Protein AF-E3SBW8-F1 (afdb_monomer_lite)

InterPro domains:
  IPR005066 Moybdenum cofactor oxidoreductase, dimerisation [PF03404] (1-40)
  IPR014756 Immunoglobulin E-set [SSF81296] (1-40)

Sequence (40 aa):
WCFWSLEVEVLDLLGAKEIAVRAWDETLNTQPEKLIWNVM

Organism: NCBI:txid80326

pLDDT: mean 95.59, std 3.15, range [80.38, 97.94]

Secondary structure (DSSP, 8-state):
---------HHHHTT-S------B-TT--B--SS------

Radius of gyration: 14.52 Å; chains: 1; bounding box: 28×31×31 Å

Foldseek 3Di:
DDDDDDDDDVVVVPPDPDDDDWDADPVGDIDDPDDDDDPD

Structure (mmCIF, N/CA/C/O backbone):
data_AF-E3SBW8-F1
#
_entry.id   AF-E3SBW8-F1
#
loop_
_atom_site.group_PDB
_atom_site.id
_atom_site.type_symbol
_atom_site.label_atom_id
_atom_site.label_alt_id
_atom_site.label_comp_id
_atom_site.label_asym_id
_atom_site.label_entity_id
_atom_site.label_seq_id
_atom_site.pdbx_PDB_ins_code
_atom_site.Cartn_x
_atom_site.Cartn_y
_atom_site.Cartn_z
_atom_site.occupancy
_atom_site.B_iso_or_equiv
_atom_site.auth_seq_id
_atom_site.auth_comp_id
_atom_site.auth_asym_id
_atom_site.auth_atom_id
_atom_site.pdbx_PDB_model_num
ATOM 1 N N . TRP A 1 1 ? -0.465 -5.173 -14.824 1.00 86.06 1 TRP A N 1
ATOM 2 C CA . TRP A 1 1 ? -1.497 -5.023 -13.781 1.00 86.06 1 TRP A CA 1
ATOM 3 C C . TRP A 1 1 ? -2.095 -6.392 -13.524 1.00 86.06 1 TRP A C 1
ATOM 5 O O . TRP A 1 1 ? -2.154 -7.195 -14.449 1.00 86.06 1 TRP A O 1
ATOM 15 N N . CYS A 1 2 ? -2.461 -6.678 -12.282 1.00 94.38 2 CYS A N 1
ATOM 16 C CA . CYS A 1 2 ? -3.069 -7.939 -11.872 1.00 94.38 2 CYS A CA 1
ATOM 17 C C . CYS A 1 2 ? -4.142 -7.657 -10.818 1.00 94.38 2 CYS A C 1
ATOM 19 O O . CYS A 1 2 ? -4.137 -6.599 -10.185 1.00 94.38 2 CYS A O 1
ATOM 21 N N . PHE A 1 3 ? -5.068 -8.595 -10.651 1.00 97.38 3 PHE A N 1
ATOM 22 C CA . PHE A 1 3 ? -6.013 -8.566 -9.542 1.00 97.38 3 PHE A CA 1
ATOM 23 C C . PHE A 1 3 ? -5.337 -9.116 -8.283 1.00 97.38 3 PHE A C 1
ATOM 25 O O . PHE A 1 3 ? -4.599 -10.098 -8.360 1.00 97.38 3 PHE A O 1
ATOM 32 N N . TRP A 1 4 ? -5.601 -8.490 -7.138 1.00 97.62 4 TRP A N 1
ATOM 33 C CA . TRP A 1 4 ? -5.170 -8.965 -5.825 1.00 97.62 4 TRP A CA 1
ATOM 34 C C . TRP A 1 4 ? -6.287 -8.717 -4.804 1.00 97.62 4 TRP A C 1
ATOM 36 O O . TRP A 1 4 ? -7.134 -7.843 -4.998 1.00 97.62 4 TRP A O 1
ATOM 46 N N . SER A 1 5 ? -6.290 -9.495 -3.727 1.00 97.38 5 SER A N 1
ATOM 47 C CA . SER A 1 5 ? -7.249 -9.378 -2.628 1.00 97.38 5 SER A CA 1
ATOM 48 C C . SER A 1 5 ? -6.581 -9.744 -1.306 1.00 97.38 5 SER A C 1
ATOM 50 O O . SER A 1 5 ? -5.685 -10.588 -1.283 1.00 97.38 5 SER A O 1
ATOM 52 N N . LEU A 1 6 ? -7.040 -9.137 -0.212 1.00 96.88 6 LEU A N 1
ATOM 53 C CA . LEU A 1 6 ? -6.645 -9.468 1.155 1.00 96.88 6 LEU A CA 1
ATOM 54 C C . LEU A 1 6 ? -7.894 -9.482 2.033 1.00 96.88 6 LEU A C 1
ATOM 56 O O . LEU A 1 6 ? -8.641 -8.505 2.064 1.00 96.88 6 LEU A O 1
ATOM 60 N N . GLU A 1 7 ? -8.107 -10.588 2.735 1.00 97.75 7 GLU A N 1
ATOM 61 C CA . GLU A 1 7 ? -9.135 -10.682 3.767 1.00 97.75 7 GLU A CA 1
ATOM 62 C C . GLU A 1 7 ? -8.604 -10.055 5.059 1.00 97.75 7 GLU A C 1
ATOM 64 O O . GLU A 1 7 ? -7.492 -10.355 5.494 1.00 97.75 7 GLU A O 1
ATOM 69 N N . VAL A 1 8 ? -9.395 -9.164 5.652 1.00 96.31 8 VAL A N 1
ATOM 70 C CA . VAL A 1 8 ? -9.082 -8.472 6.908 1.00 96.31 8 VAL A CA 1
ATOM 71 C C . VAL A 1 8 ? -10.289 -8.538 7.832 1.00 96.31 8 VAL A C 1
ATOM 73 O O . VAL A 1 8 ? -11.432 -8.567 7.365 1.00 96.31 8 VAL A O 1
ATOM 76 N N . GLU A 1 9 ? -10.051 -8.569 9.141 1.00 96.88 9 GLU A N 1
ATOM 77 C CA . GLU A 1 9 ? -11.139 -8.580 10.109 1.00 96.88 9 GLU A CA 1
ATOM 78 C C . GLU A 1 9 ? -11.869 -7.233 10.097 1.00 96.88 9 GLU A C 1
ATOM 80 O O . GLU A 1 9 ? -11.262 -6.163 10.123 1.00 96.88 9 GLU A O 1
ATOM 85 N N . VAL A 1 10 ? -13.203 -7.266 10.076 1.00 95.50 10 VAL A N 1
ATOM 86 C CA . VAL A 1 10 ? -14.017 -6.040 10.025 1.00 95.50 10 VAL A CA 1
ATOM 87 C C . VAL A 1 10 ? -13.782 -5.163 11.259 1.00 95.50 10 VAL A C 1
ATOM 89 O O . VAL A 1 10 ? -13.846 -3.938 11.161 1.00 95.50 10 VAL A O 1
ATOM 92 N N . LEU A 1 11 ? -13.477 -5.770 12.411 1.00 96.94 11 LEU A N 1
ATOM 93 C CA . LEU A 1 11 ? -13.177 -5.036 13.639 1.00 96.94 11 LEU A CA 1
ATOM 94 C C . LEU A 1 11 ? -11.914 -4.173 13.513 1.00 96.94 11 LEU A C 1
ATOM 96 O O . LEU A 1 11 ? -11.908 -3.059 14.037 1.00 96.94 11 LEU A O 1
ATOM 100 N N . ASP A 1 12 ? -10.906 -4.611 12.753 1.00 94.62 12 ASP A N 1
ATOM 101 C CA . ASP A 1 12 ? -9.684 -3.831 12.516 1.00 94.62 12 ASP A CA 1
ATOM 102 C C . ASP A 1 12 ? -9.963 -2.557 11.704 1.00 94.62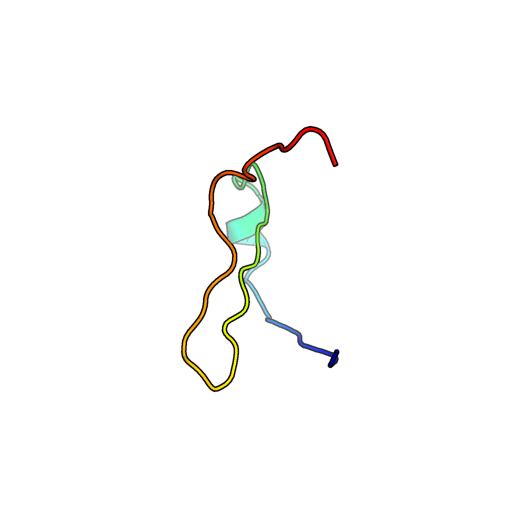 12 ASP A C 1
ATOM 104 O O . ASP A 1 12 ? -9.255 -1.554 11.825 1.00 94.62 12 ASP A O 1
ATOM 108 N N . LEU A 1 13 ? -11.037 -2.558 10.907 1.00 95.69 13 LEU A N 1
ATOM 109 C CA . LEU A 1 13 ? -11.438 -1.413 10.093 1.00 95.69 13 LEU A CA 1
ATOM 110 C C . LEU A 1 13 ? -12.216 -0.352 10.881 1.00 95.69 13 LEU A C 1
ATOM 112 O O . LEU A 1 13 ? -12.240 0.803 10.464 1.00 95.69 13 LEU A O 1
ATOM 116 N N . LEU A 1 14 ? -12.823 -0.696 12.025 1.00 95.25 14 LEU A N 1
ATOM 117 C CA . LEU A 1 14 ? -13.676 0.230 12.788 1.00 95.25 14 LEU A CA 1
ATOM 118 C C . LEU A 1 14 ? -12.926 1.474 13.291 1.00 95.25 14 LEU A C 1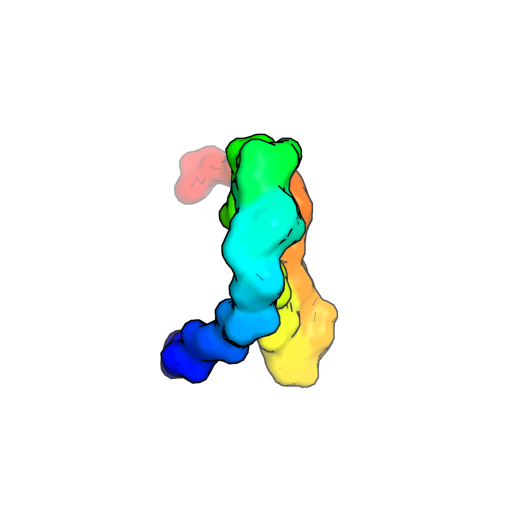
ATOM 120 O O . LEU A 1 14 ? -13.528 2.539 13.426 1.00 95.25 14 LEU A O 1
ATOM 124 N N . GLY A 1 15 ? -11.629 1.343 13.582 1.00 92.62 15 GLY A N 1
ATOM 125 C CA . GLY A 1 15 ? -10.764 2.442 14.028 1.00 92.62 15 GLY A CA 1
ATOM 126 C C . GLY A 1 15 ? -9.797 2.962 12.961 1.00 92.62 15 GLY A C 1
ATOM 127 O O . GLY A 1 15 ? -9.051 3.910 13.225 1.00 92.62 15 GLY A O 1
ATOM 128 N N . ALA A 1 16 ? -9.773 2.346 11.777 1.00 96.62 16 ALA A N 1
ATOM 129 C CA . ALA A 1 16 ? -8.833 2.696 10.723 1.00 96.62 16 ALA A CA 1
ATOM 130 C C . ALA A 1 16 ? -9.219 4.033 10.074 1.00 96.62 16 ALA A C 1
ATOM 132 O O . ALA A 1 16 ? -10.366 4.257 9.693 1.00 96.62 16 ALA A O 1
ATOM 133 N N . LYS A 1 17 ? -8.245 4.937 9.931 1.00 97.31 17 LYS A N 1
ATOM 134 C CA . LYS A 1 17 ? -8.459 6.241 9.278 1.00 97.31 17 LYS A CA 1
ATOM 135 C C . LYS A 1 17 ? -8.372 6.154 7.758 1.00 97.31 17 LYS A C 1
ATOM 137 O O . LYS A 1 17 ? -9.003 6.942 7.062 1.00 97.31 17 LYS A O 1
ATOM 142 N N . GLU A 1 18 ? -7.566 5.224 7.263 1.00 96.62 18 GLU A N 1
ATOM 143 C CA . GLU A 1 18 ? -7.279 5.047 5.847 1.00 96.62 18 GLU A CA 1
ATOM 144 C C . GLU A 1 18 ? -6.822 3.615 5.559 1.00 96.62 18 GLU A C 1
ATOM 146 O O . GLU A 1 18 ? -6.375 2.896 6.454 1.00 96.62 18 GLU A O 1
ATOM 151 N N . ILE A 1 19 ? -6.930 3.223 4.289 1.00 96.31 19 ILE A N 1
ATOM 152 C CA . ILE A 1 19 ? -6.397 1.973 3.748 1.00 96.31 19 ILE A CA 1
ATOM 153 C C . ILE A 1 19 ? -5.465 2.358 2.601 1.00 96.31 19 ILE A C 1
ATOM 155 O O . ILE A 1 19 ? -5.884 3.026 1.656 1.00 96.31 19 ILE A O 1
ATOM 159 N N . ALA A 1 20 ? -4.209 1.928 2.676 1.00 96.38 20 ALA A N 1
ATOM 160 C CA . ALA A 1 20 ? -3.202 2.177 1.654 1.00 96.38 20 ALA A CA 1
ATOM 161 C C . ALA A 1 20 ? -2.508 0.871 1.270 1.00 96.38 20 ALA A C 1
ATOM 163 O O . ALA A 1 20 ? -2.318 -0.021 2.095 1.00 96.38 20 ALA A O 1
ATOM 164 N N . VAL A 1 21 ? -2.128 0.760 -0.001 1.00 96.50 21 VAL A N 1
ATOM 165 C CA . VAL A 1 21 ? -1.494 -0.433 -0.569 1.00 96.50 21 VAL A CA 1
ATOM 166 C C . VAL A 1 21 ? -0.286 0.014 -1.36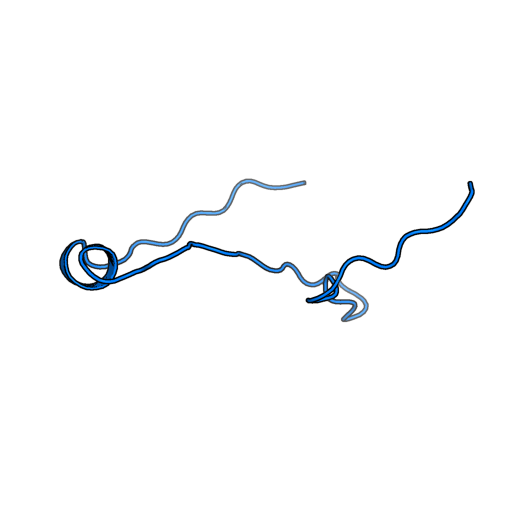9 1.00 96.50 21 VAL A C 1
ATOM 168 O O . VAL A 1 21 ? -0.340 1.024 -2.070 1.00 96.50 21 VAL A O 1
ATOM 171 N N . ARG A 1 22 ? 0.811 -0.736 -1.258 1.00 96.81 22 ARG A N 1
ATOM 172 C CA . ARG A 1 22 ? 2.045 -0.498 -2.006 1.00 96.81 22 ARG A CA 1
ATOM 173 C C . ARG A 1 22 ? 2.483 -1.782 -2.687 1.00 96.81 22 ARG A C 1
ATOM 175 O O . ARG A 1 22 ? 2.601 -2.817 -2.038 1.00 96.81 22 ARG A O 1
ATOM 182 N N . ALA A 1 23 ? 2.747 -1.697 -3.982 1.00 96.56 23 ALA A N 1
ATOM 183 C CA . ALA A 1 23 ? 3.281 -2.799 -4.767 1.00 96.56 23 ALA A CA 1
ATOM 184 C C . ALA A 1 23 ? 4.810 -2.724 -4.879 1.00 96.56 23 ALA A C 1
ATOM 186 O O . ALA A 1 23 ? 5.414 -1.657 -4.709 1.00 96.56 23 ALA A O 1
ATOM 187 N N . TRP A 1 24 ? 5.407 -3.877 -5.177 1.00 97.31 24 TRP A N 1
ATOM 188 C CA . TRP A 1 24 ? 6.803 -4.029 -5.574 1.00 97.31 24 TRP A CA 1
ATOM 189 C C . TRP A 1 24 ? 6.862 -4.636 -6.977 1.00 97.31 24 TRP A C 1
ATOM 191 O O . TRP A 1 24 ? 6.020 -5.473 -7.311 1.00 97.31 24 TRP A O 1
ATOM 201 N N . ASP A 1 25 ? 7.828 -4.213 -7.789 1.00 97.12 25 ASP A N 1
ATOM 202 C CA . ASP A 1 25 ? 8.131 -4.859 -9.070 1.00 97.12 25 ASP A CA 1
ATOM 203 C C . ASP A 1 25 ? 9.212 -5.951 -8.933 1.00 97.12 25 ASP A C 1
ATOM 205 O O . ASP A 1 25 ? 9.786 -6.162 -7.863 1.00 97.12 25 ASP A O 1
ATOM 209 N N . GLU A 1 26 ? 9.493 -6.665 -10.027 1.00 97.50 26 GLU A N 1
ATOM 210 C CA . GLU A 1 26 ? 10.484 -7.755 -10.070 1.00 97.50 26 GLU A CA 1
ATOM 211 C C . GLU A 1 26 ? 11.917 -7.285 -9.778 1.00 97.50 26 GLU A C 1
ATOM 213 O O . GLU A 1 26 ? 12.763 -8.076 -9.365 1.00 97.50 26 GLU A O 1
ATOM 218 N N . THR A 1 27 ? 12.189 -5.993 -9.968 1.00 97.94 27 THR A N 1
ATOM 219 C CA . THR A 1 27 ? 13.487 -5.367 -9.690 1.00 97.94 27 THR A CA 1
ATOM 220 C C . THR A 1 27 ? 13.573 -4.773 -8.287 1.00 97.94 27 THR A C 1
ATOM 222 O O . THR A 1 27 ? 14.537 -4.082 -7.969 1.00 97.94 27 THR A O 1
ATOM 225 N N . LEU A 1 28 ? 12.592 -5.080 -7.434 1.00 96.25 28 LEU A N 1
ATOM 226 C CA . LEU A 1 28 ? 12.486 -4.614 -6.058 1.00 96.25 28 LEU A CA 1
ATOM 227 C C . LEU A 1 28 ? 12.258 -3.097 -5.913 1.00 96.25 28 LEU A C 1
ATOM 229 O O . LEU A 1 28 ? 12.566 -2.526 -4.865 1.00 96.25 28 LEU A O 1
ATOM 233 N N . ASN A 1 29 ? 11.672 -2.432 -6.914 1.00 97.44 29 ASN A N 1
ATOM 234 C CA . ASN A 1 29 ? 11.214 -1.052 -6.743 1.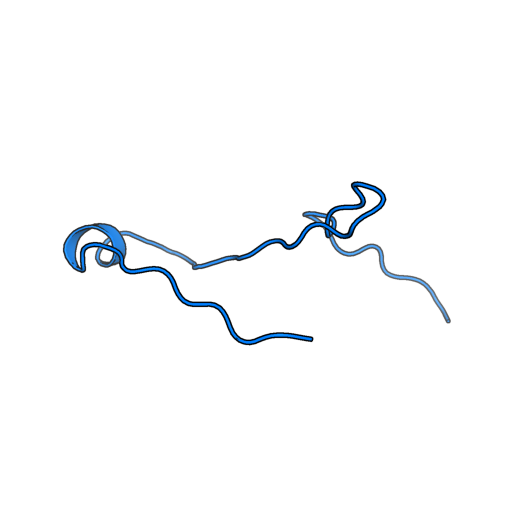00 97.44 29 ASN A CA 1
ATOM 235 C C . ASN A 1 29 ? 9.853 -1.032 -6.055 1.00 97.44 29 ASN A C 1
ATOM 237 O O . ASN A 1 29 ? 8.928 -1.735 -6.458 1.00 97.44 29 ASN A O 1
ATOM 241 N N . THR A 1 30 ? 9.705 -0.161 -5.060 1.00 96.75 30 THR A N 1
ATOM 242 C CA . THR A 1 30 ? 8.444 0.066 -4.349 1.00 96.75 30 THR A CA 1
ATOM 243 C C . THR A 1 30 ? 7.877 1.446 -4.656 1.00 96.75 30 THR A C 1
ATOM 245 O O . THR A 1 30 ? 8.617 2.406 -4.874 1.00 96.75 30 THR A O 1
ATOM 248 N N . GLN A 1 31 ? 6.552 1.570 -4.626 1.00 96.69 31 GLN A N 1
ATOM 249 C CA . GLN A 1 31 ? 5.884 2.871 -4.717 1.00 96.69 31 GLN A CA 1
ATOM 250 C C . GLN A 1 31 ? 6.314 3.774 -3.545 1.00 96.69 31 GLN A C 1
ATOM 252 O O . GLN A 1 31 ? 6.323 3.287 -2.416 1.00 96.69 31 GLN A O 1
ATOM 257 N N . PRO A 1 32 ? 6.662 5.057 -3.753 1.00 96.56 32 PRO A N 1
ATOM 258 C CA . PRO A 1 32 ? 7.072 5.945 -2.666 1.00 96.56 32 PRO A CA 1
ATOM 259 C C . PRO A 1 32 ? 5.890 6.302 -1.753 1.00 96.56 32 PRO A C 1
ATOM 261 O O . PRO A 1 32 ? 4.762 6.436 -2.215 1.00 96.56 32 PRO A O 1
ATOM 264 N N . GLU A 1 33 ? 6.152 6.503 -0.458 1.00 96.31 33 GLU A N 1
ATOM 265 C CA . GLU A 1 33 ? 5.135 6.965 0.507 1.00 96.31 33 GLU A CA 1
ATOM 266 C C . GLU A 1 33 ? 4.635 8.375 0.167 1.00 96.31 33 GLU A C 1
ATOM 268 O O . GLU A 1 33 ? 3.445 8.667 0.240 1.00 96.31 33 GLU A O 1
ATOM 273 N N . LYS A 1 34 ? 5.558 9.249 -0.238 1.00 95.94 34 LYS A N 1
ATOM 274 C CA . LYS A 1 34 ? 5.259 10.612 -0.664 1.00 95.94 34 LYS A CA 1
ATOM 275 C C . LYS A 1 34 ? 5.504 10.706 -2.155 1.00 95.94 34 LYS A C 1
ATOM 277 O O . LYS A 1 34 ? 6.633 10.530 -2.613 1.00 95.94 34 LYS A O 1
ATOM 282 N N . LEU A 1 35 ? 4.445 10.987 -2.902 1.00 93.25 35 LEU A N 1
ATOM 283 C CA . LEU A 1 35 ? 4.560 11.273 -4.324 1.00 93.25 35 LEU A CA 1
ATOM 284 C C . LEU A 1 35 ? 5.446 12.502 -4.524 1.00 93.25 35 LEU A C 1
ATOM 286 O O . LEU A 1 35 ? 5.274 13.530 -3.867 1.00 93.25 35 LEU A O 1
ATOM 290 N N . ILE A 1 36 ? 6.397 12.377 -5.440 1.00 94.31 36 ILE A N 1
ATOM 291 C CA . ILE A 1 36 ? 7.264 13.479 -5.832 1.00 94.31 36 ILE A CA 1
ATOM 292 C C . ILE A 1 36 ? 6.601 14.145 -7.030 1.00 94.31 36 ILE A C 1
ATOM 294 O O . ILE A 1 36 ? 6.452 13.533 -8.088 1.00 94.31 36 ILE A O 1
ATOM 298 N N . TRP A 1 37 ? 6.172 15.391 -6.848 1.00 95.94 37 TRP A N 1
ATOM 299 C CA . TRP A 1 37 ? 5.654 16.189 -7.950 1.00 95.94 37 TRP A CA 1
ATOM 300 C C . TRP A 1 37 ? 6.804 16.653 -8.841 1.00 95.94 37 TRP A C 1
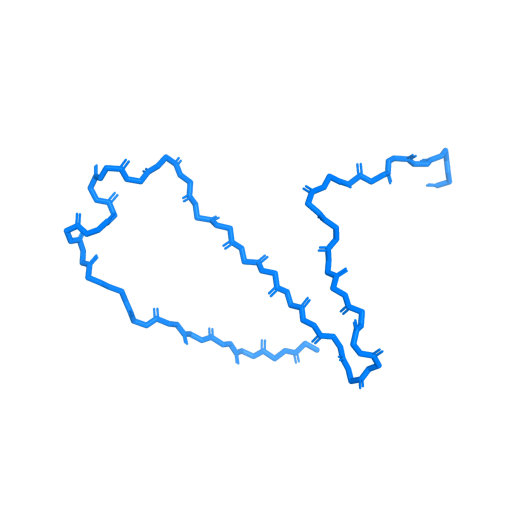ATOM 302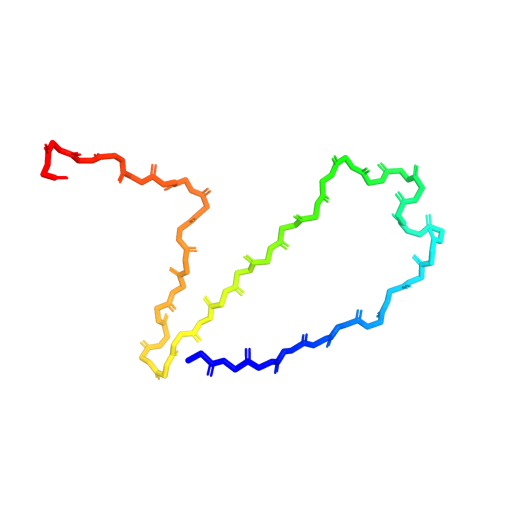 O O . TRP A 1 37 ? 7.876 17.016 -8.351 1.00 95.94 37 TRP A O 1
ATOM 312 N N . ASN A 1 38 ? 6.575 16.664 -10.148 1.00 95.81 38 ASN A N 1
ATOM 313 C CA . ASN A 1 38 ? 7.500 17.242 -11.107 1.00 95.81 38 ASN A CA 1
ATOM 314 C C . ASN A 1 38 ? 6.718 18.072 -12.140 1.00 95.81 38 ASN A C 1
ATOM 316 O O . ASN A 1 38 ? 5.507 17.918 -12.260 1.00 95.81 38 ASN A O 1
ATOM 320 N N . VAL A 1 39 ? 7.409 18.998 -12.814 1.00 93.88 39 VAL A N 1
ATOM 321 C CA . VAL A 1 39 ? 6.798 19.990 -13.726 1.00 93.88 39 VAL A CA 1
ATOM 322 C C . VAL A 1 39 ? 6.305 19.362 -15.035 1.00 93.88 39 VAL A C 1
ATOM 324 O O . VAL A 1 39 ? 5.482 19.974 -15.714 1.00 93.88 39 VAL A O 1
ATOM 327 N N . MET A 1 40 ? 6.827 18.185 -15.393 1.00 80.38 40 MET A N 1
ATOM 328 C CA . MET A 1 40 ? 6.477 17.480 -16.627 1.00 80.38 40 MET A CA 1
ATOM 329 C C . MET A 1 40 ? 5.132 16.765 -16.518 1.00 80.38 40 MET A C 1
ATOM 331 O O . MET A 1 40 ? 4.789 16.279 -15.416 1.00 80.38 40 MET A O 1
#